Protein AF-A0A957VPT3-F1 (afdb_monomer_lite)

Secondary structure (DSSP, 8-state):
-TT--EEEEEEE-SSE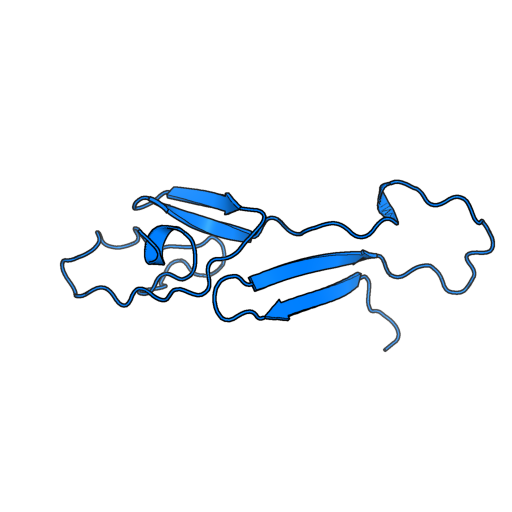EEEEEEEPPPTT-------TTTS-EE--EEEEEETTEEEEESSEES-EE---TTTS-TTTT-BTTBTT---EESHHHH-

Structure (mmCIF, N/CA/C/O backbone):
data_AF-A0A957VPT3-F1
#
_entry.id   AF-A0A957VPT3-F1
#
loop_
_atom_site.group_PDB
_atom_site.id
_atom_site.type_symbol
_atom_site.label_atom_id
_atom_site.label_alt_id
_atom_site.label_comp_id
_atom_site.label_asym_id
_atom_site.label_entity_id
_atom_site.label_seq_id
_atom_site.pdbx_PDB_ins_code
_atom_site.Cartn_x
_atom_site.Cartn_y
_atom_site.Cartn_z
_atom_site.occupancy
_atom_site.B_iso_or_equiv
_atom_site.auth_seq_id
_atom_site.auth_comp_id
_atom_site.auth_asym_id
_atom_site.auth_atom_id
_atom_site.pdbx_PDB_model_num
ATOM 1 N N . MET A 1 1 ? 10.804 -21.639 -17.449 1.00 56.06 1 MET A N 1
ATOM 2 C CA . MET A 1 1 ? 10.130 -20.367 -17.097 1.00 56.06 1 MET A CA 1
ATOM 3 C C . MET A 1 1 ? 9.424 -19.839 -18.345 1.00 56.06 1 MET A C 1
ATOM 5 O O . MET A 1 1 ? 9.497 -18.660 -18.655 1.00 56.06 1 MET A O 1
ATOM 9 N N . ASP A 1 2 ? 8.740 -20.712 -19.087 1.00 62.16 2 ASP A N 1
ATOM 10 C CA . ASP A 1 2 ? 8.595 -20.496 -20.537 1.00 62.16 2 ASP A CA 1
ATOM 11 C C . ASP A 1 2 ? 7.221 -19.908 -20.906 1.00 62.16 2 ASP A C 1
ATOM 13 O O . ASP A 1 2 ? 6.836 -19.915 -22.067 1.00 62.16 2 ASP A O 1
ATOM 17 N N . ASN A 1 3 ? 6.467 -19.406 -19.915 1.00 81.88 3 ASN A N 1
ATOM 18 C CA . ASN A 1 3 ? 5.149 -18.793 -20.120 1.00 81.88 3 ASN A CA 1
ATOM 19 C C . ASN A 1 3 ? 4.868 -17.604 -19.174 1.00 81.88 3 ASN A C 1
ATOM 21 O O . ASN A 1 3 ? 3.719 -17.332 -18.831 1.00 81.88 3 ASN A O 1
ATOM 25 N N . SER A 1 4 ? 5.908 -16.923 -18.684 1.00 85.25 4 SER A N 1
ATOM 26 C CA . SER A 1 4 ? 5.727 -15.699 -17.893 1.00 85.25 4 SER A CA 1
ATOM 27 C C . SER A 1 4 ? 5.341 -14.543 -18.815 1.00 85.25 4 SER A C 1
ATOM 29 O O . SER A 1 4 ? 6.085 -14.223 -19.734 1.00 85.25 4 SER A O 1
ATOM 31 N N . THR A 1 5 ? 4.200 -13.901 -18.565 1.00 88.81 5 THR A N 1
ATOM 32 C CA . THR A 1 5 ? 3.726 -12.758 -19.371 1.00 88.81 5 THR A CA 1
ATOM 33 C C . THR A 1 5 ? 4.278 -11.420 -18.879 1.00 88.81 5 THR A C 1
ATOM 35 O O . THR A 1 5 ? 4.375 -10.475 -19.654 1.00 88.81 5 THR A O 1
ATOM 38 N N . TYR A 1 6 ? 4.660 -11.337 -17.602 1.00 92.19 6 TYR A N 1
ATOM 39 C CA . TYR A 1 6 ? 5.116 -10.101 -16.968 1.00 92.19 6 TYR A CA 1
ATOM 40 C C . TYR A 1 6 ? 6.382 -10.307 -16.142 1.00 92.19 6 TYR A C 1
ATOM 42 O O . TYR A 1 6 ? 6.584 -11.349 -15.516 1.00 92.19 6 TYR A O 1
ATOM 50 N N . ILE A 1 7 ? 7.195 -9.258 -16.105 1.00 92.75 7 ILE A N 1
ATOM 51 C CA . ILE A 1 7 ? 8.267 -9.042 -15.142 1.00 92.75 7 ILE A CA 1
ATOM 52 C C . ILE A 1 7 ? 7.704 -8.112 -14.071 1.00 92.75 7 ILE A C 1
ATOM 54 O O . ILE A 1 7 ? 7.182 -7.047 -14.396 1.00 92.75 7 ILE A O 1
ATOM 58 N N . VAL A 1 8 ? 7.807 -8.506 -12.803 1.00 95.81 8 VAL A N 1
ATOM 59 C CA . VAL A 1 8 ? 7.307 -7.725 -11.665 1.00 95.81 8 VAL A CA 1
ATOM 60 C C . VAL A 1 8 ? 8.469 -7.381 -10.741 1.00 95.81 8 VAL A C 1
ATOM 62 O O . VAL A 1 8 ? 9.212 -8.262 -10.315 1.00 95.81 8 VAL A O 1
ATOM 65 N N . GLY A 1 9 ? 8.611 -6.096 -10.432 1.00 96.75 9 GLY A N 1
ATOM 66 C CA . GLY A 1 9 ? 9.515 -5.577 -9.414 1.00 96.75 9 GLY A CA 1
ATOM 67 C C . GLY A 1 9 ? 8.719 -5.102 -8.205 1.00 96.75 9 GLY A C 1
ATOM 68 O O . GLY A 1 9 ? 7.773 -4.328 -8.351 1.00 96.75 9 GLY A O 1
ATOM 69 N N . ILE A 1 10 ? 9.108 -5.558 -7.015 1.00 97.81 10 ILE A N 1
ATOM 70 C CA . ILE A 1 10 ? 8.522 -5.122 -5.747 1.00 97.81 10 ILE A CA 1
ATOM 71 C C . ILE A 1 10 ? 9.642 -4.533 -4.899 1.00 97.81 10 ILE A C 1
ATOM 73 O O . ILE A 1 10 ? 10.601 -5.230 -4.570 1.00 97.81 10 ILE A O 1
ATOM 77 N N . ASP A 1 11 ? 9.506 -3.258 -4.558 1.00 97.69 11 ASP A N 1
ATOM 78 C CA . ASP A 1 11 ? 10.361 -2.581 -3.591 1.00 97.69 11 ASP A CA 1
ATOM 79 C C . ASP A 1 11 ? 9.647 -2.555 -2.239 1.00 97.69 11 ASP A C 1
ATOM 81 O O . ASP A 1 11 ? 8.534 -2.032 -2.125 1.00 97.69 11 ASP A O 1
ATOM 85 N N . LEU A 1 12 ? 10.266 -3.172 -1.234 1.00 96.69 12 LEU A N 1
ATOM 86 C CA . LEU A 1 12 ? 9.727 -3.303 0.115 1.00 96.69 12 LEU A CA 1
ATOM 87 C C . LEU A 1 12 ? 10.506 -2.385 1.053 1.00 96.69 12 LEU A C 1
ATOM 89 O O . LEU A 1 12 ? 11.579 -2.737 1.545 1.00 96.69 12 LEU A O 1
ATOM 93 N N . GLY A 1 13 ? 9.949 -1.205 1.307 1.00 96.31 13 GLY A N 1
ATOM 94 C CA . GLY A 1 13 ? 10.501 -0.239 2.244 1.00 96.31 13 GLY A CA 1
ATOM 95 C C . GLY A 1 13 ? 9.837 -0.301 3.618 1.00 96.31 13 GLY A C 1
ATOM 96 O O . GLY A 1 13 ? 8.741 -0.833 3.801 1.00 96.31 13 GLY A O 1
ATOM 97 N N . THR A 1 14 ? 10.483 0.318 4.602 1.00 96.44 14 THR A N 1
ATOM 98 C CA . THR A 1 14 ? 9.928 0.477 5.956 1.00 96.44 14 THR A CA 1
ATOM 99 C C . THR A 1 14 ? 8.844 1.552 6.044 1.00 96.44 14 THR A C 1
ATOM 101 O O . THR A 1 14 ? 8.054 1.521 6.977 1.00 96.44 14 THR A O 1
ATOM 104 N N . THR A 1 15 ? 8.793 2.490 5.091 1.00 96.56 15 THR A N 1
ATOM 105 C CA . THR A 1 15 ? 7.774 3.557 5.046 1.00 96.56 15 THR A CA 1
ATOM 106 C C . THR A 1 15 ? 6.734 3.314 3.957 1.00 96.56 15 THR A C 1
ATOM 108 O O . THR A 1 15 ? 5.546 3.527 4.186 1.00 96.56 15 THR A O 1
ATOM 111 N N . HIS A 1 16 ? 7.173 2.886 2.772 1.00 97.62 16 HIS A N 1
ATOM 112 C CA . HIS A 1 16 ? 6.302 2.580 1.642 1.00 97.62 16 HIS A CA 1
ATOM 113 C C . HIS A 1 16 ? 6.831 1.368 0.879 1.00 97.62 16 HIS A C 1
ATOM 115 O O . HIS A 1 16 ? 8.043 1.191 0.751 1.00 97.62 16 HIS A O 1
ATOM 121 N N . CYS A 1 17 ? 5.910 0.610 0.301 1.00 98.00 17 CYS A N 1
ATOM 122 C CA . CYS A 1 17 ? 6.156 -0.383 -0.728 1.00 98.00 17 CYS A CA 1
ATOM 123 C C . CYS A 1 17 ? 5.714 0.155 -2.095 1.00 98.00 17 CYS A C 1
ATOM 125 O O . CYS A 1 17 ? 4.757 0.933 -2.203 1.00 98.00 17 CYS A O 1
ATOM 127 N N . VAL A 1 18 ? 6.388 -0.295 -3.152 1.00 97.44 18 VAL A N 1
ATOM 128 C CA . VAL A 1 18 ? 6.061 0.037 -4.545 1.00 97.44 18 VAL A CA 1
ATOM 129 C C . VAL A 1 18 ? 6.075 -1.229 -5.385 1.00 97.44 18 VAL A C 1
ATOM 131 O O . VAL A 1 18 ? 6.965 -2.064 -5.244 1.00 97.44 18 VAL A O 1
ATOM 134 N N . LEU A 1 19 ? 5.104 -1.353 -6.289 1.00 97.56 19 LEU A N 1
ATOM 135 C CA . LEU A 1 19 ? 5.082 -2.399 -7.304 1.00 97.56 19 LEU A CA 1
ATOM 136 C C . LEU A 1 19 ? 5.181 -1.763 -8.686 1.00 97.56 19 LEU A C 1
ATOM 138 O O . LEU A 1 19 ? 4.458 -0.817 -9.012 1.00 97.56 19 LEU A O 1
ATOM 142 N N . ALA A 1 20 ? 6.071 -2.302 -9.506 1.00 96.62 20 ALA A N 1
ATOM 143 C CA . ALA A 1 20 ? 6.183 -1.972 -10.913 1.00 96.62 20 ALA A CA 1
ATOM 144 C C . ALA A 1 20 ? 6.188 -3.247 -11.754 1.00 96.62 20 ALA A C 1
ATOM 146 O O . ALA A 1 20 ? 6.585 -4.314 -11.285 1.00 96.62 20 ALA A O 1
ATOM 147 N N . TYR A 1 21 ? 5.734 -3.145 -12.995 1.00 95.62 21 TYR A N 1
ATOM 148 C CA . TYR A 1 21 ? 5.652 -4.281 -13.898 1.00 95.62 21 TYR A CA 1
ATOM 149 C C . TYR A 1 21 ? 5.888 -3.862 -15.348 1.00 95.62 21 TYR A C 1
ATOM 151 O O . TYR A 1 21 ? 5.678 -2.708 -15.718 1.00 95.62 21 TYR A O 1
ATOM 159 N N . ALA A 1 22 ? 6.336 -4.812 -16.160 1.00 93.19 22 ALA A N 1
ATOM 160 C CA . ALA A 1 22 ? 6.477 -4.682 -17.607 1.00 93.19 22 ALA A CA 1
ATOM 161 C C . ALA A 1 22 ? 6.124 -6.022 -18.270 1.00 93.19 22 ALA A C 1
ATOM 163 O O . ALA A 1 22 ? 6.332 -7.069 -17.643 1.00 93.19 22 ALA A O 1
ATOM 164 N N . PRO A 1 23 ? 5.583 -6.038 -19.498 1.00 90.12 23 PRO A N 1
ATOM 165 C CA . PRO A 1 23 ? 5.414 -7.281 -20.240 1.00 90.12 23 PRO A CA 1
ATOM 166 C C . PRO A 1 23 ? 6.777 -7.928 -20.532 1.00 90.12 23 PRO A C 1
ATOM 168 O O . PRO A 1 23 ? 7.796 -7.250 -20.654 1.00 90.12 23 PRO A O 1
ATOM 171 N N . VAL A 1 24 ? 6.809 -9.256 -20.635 1.00 87.00 24 VAL A N 1
ATOM 172 C CA . VAL A 1 24 ? 7.986 -9.967 -21.150 1.00 87.00 24 VAL A CA 1
ATOM 173 C C . VAL A 1 24 ? 8.064 -9.732 -22.658 1.00 87.00 24 VAL A C 1
ATOM 175 O O . VAL A 1 24 ? 7.113 -10.033 -23.378 1.00 87.00 24 VAL A O 1
ATOM 178 N N . ALA A 1 25 ? 9.195 -9.208 -23.135 1.00 78.19 25 ALA A N 1
ATOM 179 C CA . ALA A 1 25 ? 9.423 -9.022 -24.564 1.00 78.19 25 ALA A CA 1
ATOM 180 C C . ALA A 1 25 ? 9.485 -10.383 -25.294 1.00 78.19 25 ALA A C 1
ATOM 182 O O . ALA A 1 25 ?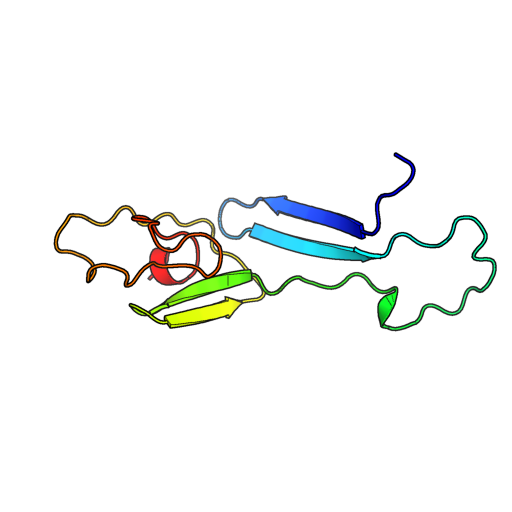 10.06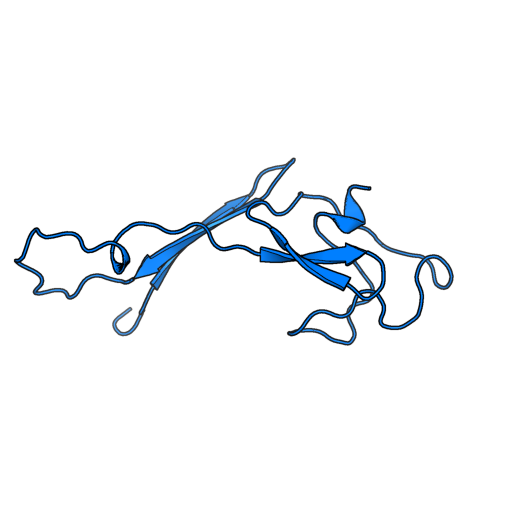7 -11.332 -24.753 1.00 78.19 25 ALA A O 1
ATOM 183 N N . PRO A 1 26 ? 8.936 -10.496 -26.519 1.00 73.69 26 PRO A N 1
ATOM 184 C CA . PRO A 1 26 ? 9.124 -11.675 -27.360 1.00 73.69 26 PRO A CA 1
ATOM 185 C C . PRO A 1 26 ? 10.616 -11.970 -27.558 1.00 73.69 26 PRO A C 1
ATOM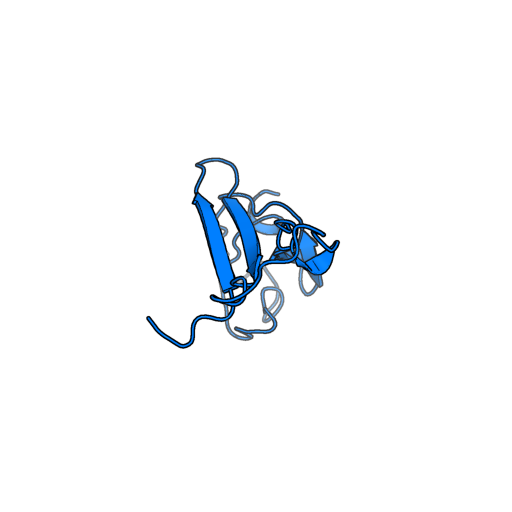 187 O O . PRO A 1 26 ? 11.415 -11.052 -27.745 1.00 73.69 26 PRO A O 1
ATOM 190 N N . ALA A 1 27 ? 11.002 -13.248 -27.539 1.00 68.56 27 ALA A N 1
ATOM 191 C CA . ALA A 1 27 ? 12.406 -13.667 -27.649 1.00 68.56 27 ALA A CA 1
ATOM 192 C C . ALA A 1 27 ? 13.066 -13.264 -28.988 1.00 68.56 27 ALA A C 1
ATOM 194 O O . ALA A 1 27 ? 14.288 -13.220 -29.108 1.00 68.56 27 ALA A O 1
ATOM 195 N N . ASP A 1 28 ? 12.238 -12.979 -29.981 1.00 69.06 28 ASP A N 1
ATOM 196 C CA . ASP A 1 28 ? 12.519 -12.659 -31.372 1.00 69.06 28 ASP A CA 1
ATOM 197 C C . ASP A 1 28 ? 12.207 -11.190 -31.722 1.00 69.06 28 ASP A C 1
ATOM 199 O O . ASP A 1 28 ? 12.241 -10.804 -32.891 1.00 69.06 28 ASP A O 1
ATOM 203 N N . ALA A 1 29 ? 11.957 -10.341 -30.717 1.00 66.94 29 ALA A N 1
ATOM 204 C CA . ALA A 1 29 ? 11.798 -8.904 -30.909 1.00 66.94 29 ALA A CA 1
ATOM 205 C C . ALA A 1 29 ? 13.120 -8.262 -31.378 1.00 66.94 29 ALA A C 1
ATOM 207 O O . ALA A 1 29 ? 14.023 -7.988 -30.590 1.00 66.94 29 ALA A O 1
ATOM 208 N N . THR A 1 30 ? 13.241 -8.029 -32.686 1.00 62.56 30 THR A N 1
ATOM 209 C CA . THR A 1 30 ? 14.363 -7.297 -33.303 1.00 62.56 30 THR A CA 1
ATOM 210 C C . THR A 1 30 ? 14.071 -5.814 -33.516 1.00 62.56 30 THR A C 1
ATOM 212 O O . THR A 1 30 ? 14.963 -5.066 -33.914 1.00 62.56 30 THR A O 1
ATOM 215 N N . ASP A 1 31 ? 12.822 -5.398 -33.312 1.00 63.94 31 ASP A N 1
ATOM 216 C CA . ASP A 1 31 ? 12.387 -4.020 -33.503 1.00 63.94 31 ASP A CA 1
ATOM 217 C C . ASP A 1 31 ? 12.680 -3.211 -32.231 1.00 63.94 31 ASP A C 1
ATOM 219 O O . ASP A 1 31 ? 12.245 -3.565 -31.138 1.00 63.94 31 ASP A O 1
ATOM 223 N N . THR A 1 32 ? 13.470 -2.144 -32.354 1.00 61.62 32 THR A N 1
ATOM 224 C CA . THR A 1 32 ? 13.878 -1.290 -31.222 1.00 61.62 32 THR A CA 1
ATOM 225 C C . THR A 1 32 ? 12.865 -0.187 -30.911 1.00 61.62 32 THR A C 1
ATOM 227 O O . THR A 1 32 ? 13.153 0.705 -30.111 1.00 61.62 32 THR A O 1
ATOM 230 N N . ASN A 1 33 ? 11.703 -0.197 -31.568 1.00 68.00 33 ASN A N 1
ATOM 231 C CA . ASN A 1 33 ? 10.603 0.693 -31.222 1.00 68.00 33 ASN A CA 1
ATOM 232 C C . ASN A 1 33 ? 9.957 0.204 -29.925 1.00 68.00 33 ASN A C 1
ATOM 234 O O . ASN A 1 33 ? 9.259 -0.801 -29.914 1.00 68.00 33 ASN A O 1
ATOM 238 N N . ILE A 1 34 ? 10.233 0.915 -28.832 1.00 66.38 34 ILE A N 1
ATOM 239 C CA . ILE A 1 34 ? 9.590 0.689 -27.538 1.00 66.38 34 ILE A CA 1
ATOM 240 C C . ILE A 1 34 ? 8.230 1.385 -27.580 1.00 66.38 34 ILE A C 1
ATOM 242 O O . ILE A 1 34 ? 8.176 2.620 -27.588 1.00 66.38 34 ILE A O 1
ATOM 246 N N . ASP A 1 35 ? 7.143 0.616 -27.589 1.00 72.00 35 ASP A N 1
ATOM 247 C CA . ASP A 1 35 ? 5.807 1.177 -27.427 1.00 72.00 35 ASP A CA 1
ATOM 248 C C . ASP A 1 35 ? 5.569 1.561 -25.960 1.00 72.00 35 ASP A C 1
ATOM 250 O O . ASP A 1 35 ? 6.200 1.057 -25.032 1.00 72.00 35 ASP A O 1
ATOM 254 N N . ALA A 1 36 ? 4.602 2.445 -25.702 1.00 65.00 36 ALA A N 1
ATOM 255 C CA . ALA A 1 36 ? 4.249 2.838 -24.332 1.00 65.00 36 ALA A CA 1
ATOM 256 C C . ALA A 1 36 ? 3.813 1.647 -23.447 1.00 65.00 36 ALA A C 1
ATOM 258 O O . ALA A 1 36 ? 3.887 1.728 -22.219 1.00 65.00 36 ALA A O 1
ATOM 259 N N . ALA A 1 37 ? 3.362 0.550 -24.064 1.00 67.81 37 ALA A N 1
ATOM 260 C CA . ALA A 1 37 ? 3.028 -0.702 -23.390 1.00 67.81 37 ALA A CA 1
ATOM 261 C C . ALA A 1 37 ? 4.266 -1.506 -22.944 1.00 67.81 37 ALA A C 1
ATOM 263 O O . ALA A 1 37 ? 4.156 -2.293 -22.006 1.00 67.81 37 ALA A O 1
ATOM 264 N N . ASP A 1 38 ? 5.430 -1.267 -23.555 1.00 72.25 38 ASP A N 1
ATOM 265 C CA . ASP A 1 38 ? 6.697 -1.947 -23.255 1.00 72.25 38 ASP A CA 1
ATOM 266 C C . ASP A 1 38 ? 7.500 -1.241 -22.148 1.00 72.25 38 ASP A C 1
ATOM 268 O O . ASP A 1 38 ? 8.501 -1.759 -21.647 1.00 72.25 38 ASP A O 1
ATOM 272 N N . VAL A 1 39 ? 7.069 -0.044 -21.740 1.00 83.94 39 VAL A N 1
ATOM 273 C CA . VAL A 1 39 ? 7.708 0.730 -20.670 1.00 83.94 39 VAL A CA 1
ATOM 274 C C . VAL A 1 39 ? 7.262 0.210 -19.304 1.00 83.94 39 VAL A C 1
ATOM 276 O O . VAL A 1 39 ? 6.085 -0.065 -19.089 1.00 83.94 39 VAL A O 1
ATOM 279 N N . VAL A 1 40 ? 8.191 0.140 -18.344 1.00 91.75 40 VAL A N 1
ATOM 280 C CA . VAL A 1 40 ? 7.893 -0.204 -16.943 1.00 91.75 40 VAL A CA 1
ATOM 281 C C . VAL A 1 40 ? 6.808 0.717 -16.382 1.00 91.75 40 VAL A C 1
ATOM 283 O O . VAL A 1 40 ? 6.969 1.938 -16.328 1.00 91.75 40 VAL A O 1
ATOM 286 N N . GLN A 1 41 ? 5.718 0.121 -15.905 1.00 93.06 41 GLN A N 1
ATOM 287 C CA . GLN A 1 41 ? 4.580 0.826 -15.328 1.00 93.06 41 GLN A CA 1
ATOM 288 C C . GLN A 1 41 ? 4.536 0.627 -13.819 1.00 93.06 41 GLN A C 1
ATOM 290 O O . GLN A 1 41 ? 4.765 -0.470 -13.312 1.00 93.06 41 GLN A O 1
ATOM 295 N N . ARG A 1 42 ? 4.190 1.684 -13.078 1.00 94.56 42 ARG A N 1
ATOM 296 C CA . ARG A 1 42 ? 3.852 1.545 -11.657 1.00 94.56 42 ARG A CA 1
ATOM 297 C C . ARG A 1 42 ? 2.443 0.996 -11.527 1.00 94.56 42 ARG A C 1
ATOM 299 O O . ARG A 1 42 ? 1.516 1.510 -12.150 1.00 94.56 42 ARG A O 1
ATOM 306 N N . PHE A 1 43 ? 2.280 -0.007 -10.683 1.00 96.25 43 PHE A N 1
ATOM 307 C CA . PHE A 1 43 ? 0.975 -0.550 -10.362 1.00 96.25 43 PHE A CA 1
ATOM 308 C C . PHE A 1 43 ? 0.303 0.308 -9.293 1.00 96.25 43 PHE A C 1
ATOM 310 O O . PHE A 1 43 ? 0.882 0.588 -8.243 1.00 96.25 43 PHE A O 1
ATOM 317 N N . ALA A 1 44 ? -0.926 0.738 -9.568 1.00 97.06 44 ALA A N 1
ATOM 318 C CA . ALA A 1 44 ? -1.736 1.452 -8.596 1.00 97.06 44 ALA A CA 1
ATOM 319 C C . ALA A 1 44 ? -2.431 0.424 -7.690 1.00 97.06 44 ALA A C 1
ATOM 321 O O . ALA A 1 44 ? -3.387 -0.228 -8.102 1.00 97.06 44 ALA A O 1
ATOM 322 N N . VAL A 1 45 ? -1.925 0.265 -6.468 1.00 96.94 45 VAL A N 1
ATOM 323 C CA . VAL A 1 45 ? -2.387 -0.734 -5.498 1.00 96.94 45 VAL A CA 1
ATOM 324 C C . VAL A 1 45 ? -3.738 -0.292 -4.925 1.00 96.94 45 VAL A C 1
ATOM 326 O O . VAL A 1 45 ? -3.790 0.792 -4.331 1.00 96.94 45 VAL A O 1
ATOM 329 N N . PRO A 1 46 ? -4.821 -1.079 -5.077 1.00 97.56 46 PRO A N 1
ATOM 330 C CA . PRO A 1 46 ? -6.090 -0.808 -4.408 1.00 97.56 46 PRO A CA 1
ATOM 331 C C . PRO A 1 46 ? -5.917 -0.912 -2.893 1.00 97.56 46 PRO A C 1
ATOM 333 O O . PRO A 1 46 ? -5.396 -1.904 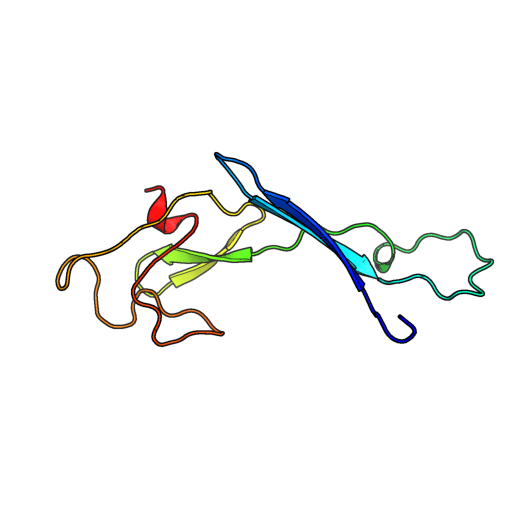-2.390 1.00 97.56 46 PRO A O 1
ATOM 336 N N . GLN A 1 47 ? -6.325 0.130 -2.181 1.00 97.94 47 GLN A N 1
ATOM 337 C CA . GLN A 1 47 ? -6.202 0.247 -0.733 1.00 97.94 47 GLN A CA 1
ATOM 338 C C . GLN A 1 47 ? -7.514 0.763 -0.169 1.00 97.94 47 GLN A C 1
ATOM 340 O O . GLN A 1 47 ? -8.174 1.588 -0.805 1.00 97.94 47 GLN A O 1
ATOM 345 N N . VAL A 1 48 ? -7.866 0.311 1.032 1.00 98.31 48 VAL A N 1
ATOM 346 C CA . VAL A 1 48 ? -8.883 1.000 1.825 1.00 98.31 48 VAL A CA 1
ATOM 347 C C . VAL A 1 48 ? -8.340 2.398 2.121 1.00 98.31 48 VAL A C 1
ATOM 349 O O . VAL A 1 48 ? -7.198 2.537 2.567 1.00 98.31 48 VAL A O 1
ATOM 352 N N . VAL A 1 49 ? -9.125 3.425 1.806 1.00 97.88 49 VAL A N 1
ATOM 353 C CA . VAL A 1 49 ? -8.780 4.837 2.069 1.00 97.88 49 VAL A CA 1
ATOM 354 C C . VAL A 1 49 ? -9.763 5.493 3.032 1.00 97.88 49 VAL A C 1
ATOM 356 O O . VAL A 1 49 ? -9.429 6.481 3.673 1.00 97.88 49 VAL A O 1
ATOM 359 N N . SER A 1 50 ? -10.963 4.929 3.152 1.00 97.12 50 SER A N 1
ATOM 360 C CA . SER A 1 50 ? -11.953 5.252 4.173 1.00 97.12 50 SER A CA 1
ATOM 361 C C . SER A 1 50 ? -12.842 4.016 4.410 1.00 97.12 50 SER A C 1
ATOM 363 O O . SER A 1 50 ? -12.816 3.093 3.588 1.00 97.12 50 SER A O 1
ATOM 365 N N . PRO A 1 51 ? -13.606 3.930 5.516 1.00 96.06 51 PRO A N 1
ATOM 366 C CA . PRO A 1 51 ? -14.469 2.780 5.786 1.00 96.06 51 PRO A CA 1
ATOM 367 C C . PRO A 1 51 ? -15.428 2.475 4.624 1.00 96.06 51 PRO A C 1
ATOM 369 O O . PRO A 1 51 ? -16.312 3.270 4.310 1.00 96.06 51 PRO A O 1
ATOM 372 N N . GLY A 1 52 ? -15.267 1.307 3.998 1.00 96.44 52 GLY A N 1
ATOM 373 C CA . GLY A 1 52 ? -16.063 0.868 2.848 1.00 96.44 52 GLY A CA 1
ATOM 374 C C . GLY A 1 52 ? -15.633 1.456 1.499 1.00 96.44 52 GLY A C 1
ATOM 375 O O . GLY A 1 52 ? -16.308 1.221 0.497 1.00 96.44 52 GLY A O 1
ATOM 376 N N . GLU A 1 53 ? -14.525 2.199 1.442 1.00 97.81 53 GLU A N 1
ATOM 377 C CA . GLU A 1 53 ? -14.019 2.823 0.222 1.00 97.81 53 GLU A CA 1
ATOM 378 C C . GLU A 1 53 ? -12.628 2.306 -0.147 1.00 97.81 53 GLU A C 1
ATOM 380 O O . GLU A 1 53 ? -11.652 2.481 0.587 1.00 97.81 53 GLU A O 1
ATOM 385 N N . VAL A 1 54 ? -12.527 1.735 -1.349 1.00 98.38 54 VAL A N 1
ATOM 386 C CA . VAL A 1 54 ? -11.266 1.272 -1.930 1.00 98.38 54 VAL A CA 1
ATOM 387 C C . VAL A 1 54 ? -10.878 2.177 -3.090 1.00 98.38 54 VAL A C 1
ATOM 389 O O . VAL A 1 54 ? -11.634 2.340 -4.048 1.00 98.38 54 VAL A O 1
ATOM 392 N N . GLN A 1 55 ? -9.669 2.731 -3.039 1.00 98.19 55 GLN A N 1
ATOM 393 C CA . GLN A 1 55 ? -9.098 3.508 -4.134 1.00 98.19 55 GLN A CA 1
ATOM 394 C C . GLN A 1 55 ? -7.678 3.047 -4.456 1.00 98.19 55 GLN A C 1
ATOM 396 O O . GLN A 1 55 ? -6.923 2.609 -3.590 1.00 98.19 55 GLN A O 1
ATOM 401 N N . ALA A 1 56 ? -7.293 3.173 -5.724 1.00 97.75 56 ALA A N 1
ATOM 402 C CA . ALA A 1 56 ? -5.943 2.848 -6.156 1.00 97.75 56 ALA A CA 1
ATOM 403 C C . ALA A 1 56 ? -4.962 3.975 -5.787 1.00 97.75 56 ALA A C 1
ATOM 405 O O . ALA A 1 56 ? -5.250 5.164 -5.976 1.00 97.75 56 ALA A O 1
ATOM 406 N N . ARG A 1 57 ? -3.785 3.604 -5.273 1.00 97.50 57 ARG A N 1
ATOM 407 C CA . ARG A 1 57 ? -2.690 4.527 -4.944 1.00 97.50 57 ARG A CA 1
ATOM 408 C C . ARG A 1 57 ? -1.366 4.020 -5.519 1.00 97.50 57 ARG A C 1
ATOM 410 O O . ARG A 1 57 ? -1.136 2.815 -5.563 1.00 97.50 57 ARG A O 1
ATOM 417 N N . PRO A 1 58 ? -0.472 4.919 -5.960 1.00 95.88 58 PRO A N 1
ATOM 418 C CA . PRO A 1 58 ? 0.797 4.524 -6.568 1.00 95.88 58 PRO A CA 1
ATOM 419 C C . PRO A 1 58 ? 1.852 4.042 -5.558 1.00 95.88 58 PRO A C 1
ATOM 421 O O . PRO A 1 58 ? 2.883 3.521 -5.974 1.00 95.88 58 PRO A O 1
ATOM 424 N N . LEU A 1 59 ? 1.627 4.267 -4.260 1.00 97.00 59 LEU A N 1
ATOM 425 C CA . LEU A 1 59 ? 2.459 3.810 -3.148 1.00 97.00 59 LEU A CA 1
ATOM 426 C C . LEU A 1 59 ? 1.558 3.075 -2.158 1.00 97.00 59 LEU A C 1
ATOM 428 O O . LEU A 1 59 ? 0.420 3.496 -1.951 1.00 97.00 59 LEU A O 1
ATOM 432 N N . LEU A 1 60 ? 2.075 2.023 -1.532 1.00 98.25 60 LEU A N 1
ATOM 433 C CA . LEU A 1 60 ? 1.426 1.335 -0.421 1.00 98.25 60 LEU A CA 1
ATOM 434 C C . LEU A 1 60 ? 2.183 1.683 0.864 1.00 98.25 60 LEU A C 1
ATOM 436 O O . LEU A 1 60 ? 3.301 1.201 1.027 1.00 98.25 60 LEU A O 1
ATOM 440 N N . PRO A 1 61 ? 1.648 2.525 1.762 1.00 98.38 61 PRO A N 1
ATOM 441 C CA . PRO A 1 61 ? 2.275 2.755 3.057 1.00 98.38 61 PRO A CA 1
ATOM 442 C C . PRO A 1 61 ? 2.520 1.454 3.831 1.00 98.38 61 PRO A C 1
ATOM 444 O O . PRO A 1 61 ? 1.647 0.591 3.910 1.00 98.38 61 PRO A O 1
ATOM 447 N N . SER A 1 62 ? 3.698 1.324 4.437 1.00 97.88 62 SER A N 1
ATOM 448 C CA . SER A 1 62 ? 4.105 0.145 5.215 1.00 97.88 62 SER A CA 1
ATOM 449 C C . SER A 1 62 ? 3.556 0.199 6.648 1.00 97.88 62 SER A C 1
ATOM 451 O O . SER A 1 62 ? 4.300 0.091 7.619 1.00 97.88 62 SER A O 1
ATOM 453 N N . PHE A 1 63 ? 2.245 0.409 6.774 1.00 98.00 63 PHE A N 1
ATOM 454 C CA . PHE A 1 63 ? 1.515 0.494 8.039 1.00 98.00 63 PHE A CA 1
ATOM 455 C C . PHE A 1 63 ? 0.493 -0.634 8.121 1.00 98.00 63 PHE A C 1
ATOM 457 O O . PHE A 1 63 ? -0.079 -1.023 7.104 1.00 98.00 63 PHE A O 1
ATOM 464 N N . LEU A 1 64 ? 0.273 -1.148 9.329 1.00 97.69 64 LEU A N 1
ATOM 465 C CA . LEU A 1 64 ? -0.687 -2.207 9.618 1.00 97.69 64 LEU A CA 1
ATOM 466 C C . LEU A 1 64 ? -1.642 -1.722 10.706 1.00 97.69 64 LEU A C 1
ATOM 468 O O . LEU A 1 64 ? -1.204 -1.389 11.807 1.00 97.69 64 LEU A O 1
ATOM 472 N N . LEU A 1 65 ? -2.934 -1.744 10.399 1.00 97.75 65 LEU A N 1
ATOM 473 C CA . LEU A 1 65 ? -4.007 -1.519 11.353 1.00 97.75 65 LEU A CA 1
ATOM 474 C C . LEU A 1 65 ? -4.622 -2.864 11.725 1.00 97.75 65 LEU A C 1
ATOM 476 O O . LEU A 1 65 ? -5.101 -3.596 10.858 1.00 97.75 65 LEU A O 1
ATOM 480 N N . LEU A 1 66 ? -4.614 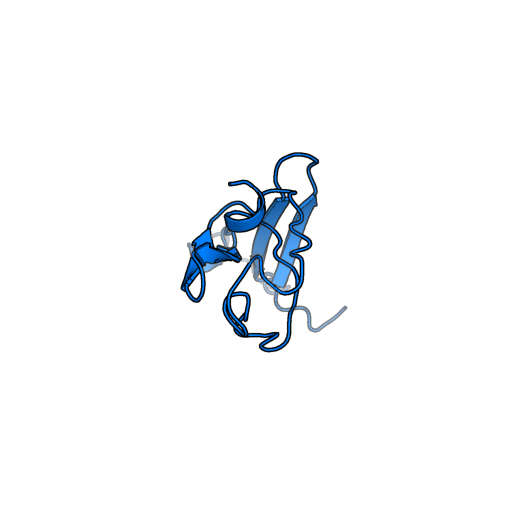-3.155 13.024 1.00 97.44 66 LEU A N 1
ATOM 481 C CA . LEU A 1 66 ? -5.299 -4.291 13.633 1.00 97.44 66 LEU A CA 1
ATOM 482 C C . LEU A 1 66 ? -6.444 -3.733 14.486 1.00 97.44 66 LEU A C 1
ATOM 484 O O . LEU A 1 66 ? -6.215 -3.407 15.654 1.00 97.44 66 LEU A O 1
ATOM 488 N N . PRO A 1 67 ? -7.635 -3.532 13.903 1.00 96.56 67 PRO A N 1
ATOM 489 C CA . PRO A 1 67 ? -8.748 -2.937 14.620 1.00 96.56 67 PRO A CA 1
ATOM 490 C C . PRO A 1 67 ? -9.291 -3.886 15.691 1.00 96.56 67 PRO A C 1
ATOM 492 O O . PRO A 1 67 ? -9.363 -5.102 15.513 1.00 96.56 67 PRO A O 1
ATOM 495 N N . GLY A 1 68 ? -9.726 -3.317 16.808 1.00 95.06 68 GLY A N 1
ATOM 496 C CA . GLY A 1 68 ? -10.587 -4.001 17.756 1.00 95.06 68 GLY A CA 1
ATOM 497 C C . GLY A 1 68 ? -12.013 -4.182 17.209 1.00 95.06 68 GLY A C 1
ATOM 498 O O . GLY A 1 68 ? -12.396 -3.551 16.221 1.00 95.06 68 GLY A O 1
ATOM 499 N N . PRO A 1 69 ? -12.862 -4.981 17.885 1.00 90.56 69 PRO A N 1
ATOM 500 C CA . PRO A 1 69 ? -14.211 -5.331 17.411 1.00 90.56 69 PRO A CA 1
ATOM 501 C C . PRO A 1 69 ? -15.182 -4.161 17.173 1.00 90.56 69 PRO A C 1
ATOM 503 O O . PRO A 1 69 ? -16.266 -4.364 16.629 1.00 90.56 69 PRO A O 1
ATOM 506 N N . HIS A 1 70 ? -14.847 -2.956 17.638 1.00 92.50 70 HIS A N 1
ATOM 507 C CA . HIS A 1 70 ? -15.701 -1.768 17.570 1.00 92.50 70 HIS A CA 1
ATOM 508 C C . HIS A 1 70 ? -15.016 -0.565 16.908 1.00 92.50 70 HIS A C 1
ATOM 510 O O . HIS A 1 70 ? -15.605 0.514 16.881 1.00 92.50 70 HIS A O 1
ATOM 516 N N . ASP A 1 71 ? -13.802 -0.737 16.377 1.00 94.06 71 ASP A N 1
ATOM 517 C CA . ASP A 1 71 ? -13.028 0.371 15.803 1.00 94.06 71 ASP A CA 1
ATOM 518 C C . ASP A 1 71 ? -13.470 0.696 14.370 1.00 94.06 71 ASP A C 1
ATOM 520 O O . ASP A 1 71 ? -13.396 1.846 13.939 1.00 94.06 71 ASP A O 1
ATOM 524 N N . VAL A 1 72 ? -13.959 -0.307 13.633 1.00 95.12 72 VAL A N 1
ATOM 525 C CA . VAL A 1 72 ? -14.346 -0.183 12.222 1.00 95.12 72 VAL A CA 1
ATOM 526 C C . VAL A 1 72 ? -15.648 -0.958 11.978 1.00 95.12 72 VAL A C 1
ATOM 528 O O . VAL A 1 72 ? -15.812 -2.044 12.540 1.00 95.12 72 VAL A O 1
ATOM 531 N N . PRO A 1 73 ? -16.596 -0.442 11.169 1.00 95.12 73 PRO A N 1
ATOM 532 C CA . PRO A 1 73 ? -17.806 -1.187 10.830 1.00 95.12 73 PRO A CA 1
ATOM 533 C C . PRO A 1 73 ? -17.507 -2.527 10.143 1.00 95.12 73 PRO A C 1
ATOM 535 O O . PRO A 1 73 ? -16.528 -2.663 9.409 1.00 95.12 73 PRO A O 1
ATOM 538 N N . GLU A 1 74 ? -18.388 -3.509 10.335 1.00 94.38 74 GLU A N 1
ATOM 539 C CA . GLU A 1 74 ? -18.276 -4.819 9.685 1.00 94.38 74 GLU A CA 1
ATOM 540 C C . GLU A 1 74 ? -18.205 -4.675 8.155 1.00 94.38 74 GLU A C 1
ATOM 542 O O . GLU A 1 74 ? -18.982 -3.937 7.546 1.00 94.38 74 GLU A O 1
ATOM 547 N N . GLY A 1 75 ? -17.240 -5.357 7.533 1.00 95.50 75 GLY A N 1
ATOM 548 C CA . GLY A 1 75 ? -17.023 -5.323 6.084 1.00 95.50 75 GLY A CA 1
ATOM 549 C C . GLY A 1 75 ? -16.418 -4.022 5.543 1.00 95.50 75 GLY A C 1
ATOM 550 O O . GLY A 1 75 ? -16.131 -3.942 4.352 1.00 95.50 75 GLY A O 1
ATOM 551 N N . ALA A 1 76 ? -16.165 -3.009 6.377 1.00 97.12 76 ALA A N 1
ATOM 552 C CA . ALA A 1 76 ? -15.603 -1.736 5.922 1.00 97.12 76 ALA A CA 1
ATOM 553 C C . ALA A 1 76 ? -14.147 -1.831 5.430 1.00 97.12 76 ALA A C 1
ATOM 555 O O . ALA A 1 76 ? -13.671 -0.910 4.768 1.00 97.12 76 ALA A O 1
ATOM 556 N N . LEU A 1 77 ? -13.446 -2.923 5.745 1.00 97.81 77 LEU A N 1
ATOM 557 C CA . LEU A 1 77 ? -12.083 -3.188 5.279 1.00 97.81 77 LEU A CA 1
ATOM 558 C C . LEU A 1 77 ? -12.026 -4.113 4.054 1.00 97.81 77 LEU A C 1
ATOM 560 O O . LEU A 1 77 ? -10.937 -4.396 3.562 1.00 97.81 77 LEU A O 1
ATOM 564 N N . ALA A 1 78 ? -13.178 -4.566 3.551 1.00 97.56 78 ALA A N 1
ATOM 565 C CA . ALA A 1 78 ? -13.262 -5.522 2.455 1.00 97.56 78 ALA A CA 1
ATOM 566 C C . ALA A 1 78 ? -12.503 -5.050 1.204 1.00 97.56 78 ALA A C 1
ATOM 568 O O . ALA A 1 78 ? -12.672 -3.925 0.725 1.00 97.56 78 ALA A O 1
ATOM 569 N N . LEU A 1 79 ? -11.713 -5.955 0.629 1.00 97.44 79 LEU A N 1
ATOM 570 C CA . LEU A 1 79 ? -10.997 -5.744 -0.626 1.00 97.44 79 LEU A CA 1
ATOM 571 C C . LEU A 1 79 ? -11.603 -6.606 -1.744 1.00 97.44 79 LEU A C 1
ATOM 573 O O . LEU A 1 79 ? -12.184 -7.656 -1.464 1.00 97.44 79 LEU A O 1
ATOM 577 N N . PRO A 1 80 ? -11.429 -6.235 -3.030 1.00 94.31 80 PRO A N 1
ATOM 578 C CA . PRO A 1 80 ? -12.002 -6.989 -4.151 1.00 94.31 80 PRO A CA 1
ATOM 579 C C . PRO A 1 80 ? -11.589 -8.468 -4.217 1.00 94.31 80 PRO A C 1
ATOM 581 O O . PRO A 1 80 ? -12.295 -9.274 -4.816 1.00 94.31 80 PRO A O 1
ATOM 584 N N . TRP A 1 81 ? -10.439 -8.818 -3.634 1.00 96.12 81 TRP A N 1
ATOM 585 C CA . TRP A 1 81 ? -9.911 -10.184 -3.575 1.00 96.12 81 TRP A CA 1
ATOM 586 C C . TRP A 1 81 ? -10.085 -10.856 -2.208 1.00 96.12 81 TRP A C 1
ATOM 588 O O . TRP A 1 81 ? -9.889 -12.064 -2.116 1.00 96.12 81 TRP A O 1
ATOM 598 N N . ASP A 1 82 ? -10.434 -10.099 -1.165 1.00 97.25 82 ASP A N 1
ATOM 599 C CA . ASP A 1 82 ? -10.662 -10.621 0.182 1.00 97.25 82 ASP A CA 1
ATOM 600 C C . ASP A 1 82 ? -11.767 -9.820 0.894 1.00 97.25 82 ASP A C 1
ATOM 602 O O . ASP A 1 82 ? -11.500 -8.802 1.543 1.00 97.25 82 ASP A O 1
ATOM 606 N N . PRO A 1 83 ? -13.033 -10.250 0.755 1.00 96.19 83 PRO A N 1
ATOM 607 C CA . PRO A 1 83 ? -14.166 -9.579 1.385 1.00 96.19 83 PRO A CA 1
ATOM 608 C C . PRO A 1 83 ? -14.238 -9.756 2.908 1.00 96.19 83 PRO A C 1
ATOM 610 O O . PRO A 1 83 ? -15.031 -9.070 3.546 1.00 96.19 83 PRO A O 1
ATOM 613 N N . ALA A 1 84 ? -13.476 -10.699 3.475 1.00 96.06 84 ALA A N 1
ATOM 614 C CA . ALA A 1 84 ? -13.541 -11.077 4.887 1.00 96.06 84 ALA A CA 1
ATOM 615 C C . ALA A 1 84 ? -12.341 -10.570 5.703 1.00 96.06 84 ALA A C 1
ATOM 617 O O . ALA A 1 84 ? -12.235 -10.897 6.884 1.00 96.06 84 ALA A O 1
ATOM 618 N N . ILE A 1 85 ? -11.446 -9.792 5.086 1.00 96.81 85 ILE A N 1
ATOM 619 C CA . ILE A 1 85 ? -10.268 -9.234 5.747 1.00 96.81 85 ILE A CA 1
ATOM 620 C C . ILE A 1 85 ? -10.668 -8.349 6.939 1.00 96.81 85 ILE A C 1
ATOM 622 O O . ILE A 1 85 ? -11.565 -7.508 6.850 1.00 96.81 85 ILE A O 1
ATOM 626 N N . ASP A 1 86 ? -9.985 -8.545 8.063 1.00 95.50 86 ASP A N 1
ATOM 627 C CA . ASP A 1 86 ? -10.236 -7.879 9.347 1.00 95.50 86 ASP A CA 1
ATOM 628 C C . ASP A 1 86 ? -9.092 -6.945 9.773 1.00 95.50 86 ASP A C 1
ATOM 630 O O . ASP A 1 86 ? -9.112 -6.380 10.863 1.00 95.50 86 ASP A O 1
ATOM 634 N N . LEU A 1 87 ? -8.115 -6.742 8.891 1.00 97.31 87 LEU A N 1
ATOM 635 C CA . LEU A 1 87 ? -6.994 -5.820 9.043 1.00 97.31 87 LEU A CA 1
ATOM 636 C C . LEU A 1 87 ? -6.901 -4.888 7.836 1.00 97.31 87 LEU A C 1
ATOM 638 O O . LEU A 1 87 ? -7.427 -5.183 6.762 1.00 97.31 87 LEU A O 1
ATOM 642 N N . ALA A 1 88 ? -6.185 -3.777 7.989 1.00 97.75 88 ALA A N 1
ATOM 643 C CA . ALA A 1 88 ? -5.849 -2.908 6.865 1.00 97.75 88 ALA A CA 1
ATOM 644 C C . ALA A 1 88 ? -4.336 -2.717 6.755 1.00 97.75 88 ALA A C 1
ATOM 646 O O . ALA A 1 88 ? -3.634 -2.588 7.756 1.00 97.75 88 ALA A O 1
ATOM 647 N N . VAL A 1 89 ? -3.845 -2.660 5.519 1.00 97.88 89 VAL A N 1
ATOM 648 C CA . VAL A 1 89 ? -2.482 -2.238 5.182 1.00 97.88 89 VAL A CA 1
ATOM 649 C C . VAL A 1 89 ? -2.580 -1.064 4.221 1.00 97.88 89 VAL A C 1
ATOM 651 O O . VAL A 1 89 ? -3.454 -1.046 3.352 1.00 97.88 89 VAL A O 1
ATOM 654 N N . GLY A 1 90 ? -1.671 -0.101 4.342 1.00 97.94 90 GLY A N 1
ATOM 655 C CA . GLY A 1 90 ? -1.610 1.036 3.431 1.00 97.94 90 GLY A CA 1
ATOM 656 C C . GLY A 1 90 ? -2.226 2.304 3.998 1.00 97.94 90 GLY A C 1
ATOM 657 O O . GLY A 1 90 ? -2.040 2.619 5.169 1.00 97.94 90 GLY A O 1
ATOM 658 N N . GLU A 1 91 ? -2.911 3.056 3.140 1.00 98.12 91 GLU A N 1
ATOM 659 C CA . GLU A 1 91 ? -3.360 4.420 3.424 1.00 98.12 91 GLU A CA 1
ATOM 660 C C . GLU A 1 91 ? -4.233 4.523 4.678 1.00 98.12 91 GLU A C 1
ATOM 662 O O . GLU A 1 91 ? -3.871 5.254 5.593 1.00 98.12 91 GLU A O 1
ATOM 667 N N . TYR A 1 92 ? -5.308 3.733 4.776 1.00 98.06 92 TYR A N 1
ATOM 668 C CA . TYR A 1 92 ? -6.182 3.753 5.954 1.00 98.06 92 TYR A CA 1
ATOM 669 C C . TYR A 1 92 ? -5.476 3.332 7.250 1.00 98.06 92 TYR A C 1
ATOM 671 O O . TYR A 1 92 ? -5.857 3.771 8.324 1.00 98.06 92 TYR A O 1
ATOM 679 N N . ALA A 1 93 ? -4.431 2.503 7.167 1.00 98.00 93 ALA A N 1
ATOM 680 C CA . ALA A 1 93 ? -3.665 2.090 8.341 1.00 98.00 93 ALA A CA 1
ATOM 681 C C . ALA A 1 93 ? -2.638 3.132 8.812 1.00 98.00 93 ALA A C 1
ATOM 683 O O . ALA A 1 93 ? -2.076 2.992 9.899 1.00 98.00 93 ALA A O 1
ATOM 684 N N . ARG A 1 94 ? -2.328 4.124 7.971 1.00 97.25 94 ARG A N 1
ATOM 685 C CA . ARG A 1 94 ? -1.364 5.189 8.265 1.00 97.25 94 ARG A CA 1
ATOM 686 C C . ARG A 1 94 ? -2.014 6.394 8.952 1.00 97.25 94 ARG A C 1
ATOM 688 O O . ARG A 1 94 ? -1.298 7.113 9.651 1.00 97.25 94 ARG A O 1
ATOM 695 N N . GLU A 1 95 ? -3.292 6.653 8.679 1.00 88.69 95 GLU A N 1
ATOM 696 C CA . GLU A 1 95 ? -4.071 7.751 9.281 1.00 88.69 95 GLU A CA 1
ATOM 697 C C . GLU A 1 95 ? -4.534 7.426 10.706 1.00 88.69 95 GLU A C 1
ATOM 699 O O . GLU A 1 95 ? -4.490 8.360 11.540 1.00 88.69 95 GLU A O 1
#

Sequence (95 aa):
MDNSTYIVGIDLGTTHCVLAYAPVAPADATDTNIDAADVVQRFAVPQVVSPGEVQARPLLPSFLLLPGPHDVPEGALALPWDPAIDLAVGEYARE

pLDDT: mean 90.81, std 11.3, range [56.06, 98.38]

Foldseek 3Di:
DPDQQKDWDWDDDQFKIWIKMAGDDDPPPPDPDQDPNRDIDTFFDWFLQDFLDTDTHSIWTAFKAQDDPPRGDQQRRADPVRSRDRMGTGNVRVD

Radius of gyration: 17.48 Å; chains: 1; bounding box: 33×28×51 Å